Protein AF-A0A606C7I9-F1 (afdb_monomer)

Structure (mmCIF, N/CA/C/O backbone):
data_AF-A0A606C7I9-F1
#
_entry.id   AF-A0A606C7I9-F1
#
loop_
_atom_site.group_PDB
_atom_site.id
_atom_site.type_symbol
_atom_site.label_atom_id
_atom_site.label_alt_id
_atom_site.label_comp_id
_atom_site.label_asym_id
_atom_site.label_entity_id
_atom_site.label_seq_id
_atom_site.pdbx_PDB_ins_code
_atom_site.Cartn_x
_atom_site.Cartn_y
_atom_site.Cartn_z
_atom_site.occupancy
_atom_site.B_iso_or_equiv
_atom_site.auth_seq_id
_atom_site.auth_comp_id
_atom_site.auth_asym_id
_atom_site.auth_atom_id
_atom_site.pdbx_PDB_model_num
ATOM 1 N N . MET A 1 1 ? 1.735 39.312 -15.028 1.00 36.38 1 MET A N 1
ATOM 2 C CA . MET A 1 1 ? 2.083 37.904 -15.332 1.00 36.38 1 MET A CA 1
ATOM 3 C C . MET A 1 1 ? 2.274 37.156 -14.01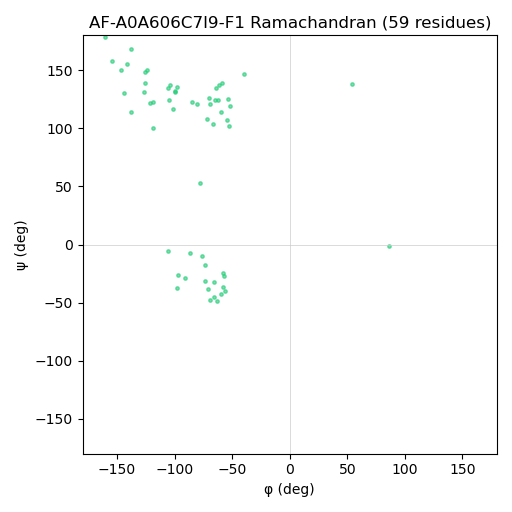5 1.00 36.38 1 MET A C 1
ATOM 5 O O . MET A 1 1 ? 3.142 37.544 -13.243 1.00 36.38 1 MET A O 1
ATOM 9 N N . ARG A 1 2 ? 1.422 36.171 -13.691 1.00 38.00 2 ARG A N 1
ATOM 10 C CA . ARG A 1 2 ? 1.512 35.391 -12.440 1.00 38.00 2 ARG A CA 1
ATOM 11 C C . ARG A 1 2 ? 2.510 34.244 -12.643 1.00 38.00 2 ARG A C 1
ATOM 13 O O . ARG A 1 2 ? 2.348 33.468 -13.578 1.00 38.00 2 ARG A O 1
ATOM 20 N N . ARG A 1 3 ? 3.550 34.172 -11.807 1.00 40.06 3 ARG A N 1
ATOM 21 C CA . ARG A 1 3 ? 4.542 33.083 -11.816 1.00 40.06 3 ARG A CA 1
ATOM 22 C C . ARG A 1 3 ? 3.848 31.757 -11.459 1.00 40.06 3 ARG A C 1
ATOM 24 O O . ARG A 1 3 ? 3.079 31.760 -10.496 1.00 40.06 3 ARG A O 1
ATOM 31 N N . PRO A 1 4 ? 4.094 30.648 -12.177 1.00 42.53 4 PRO A N 1
ATOM 32 C CA . PRO A 1 4 ? 3.587 29.351 -11.759 1.00 42.53 4 PRO A CA 1
ATOM 33 C C . PRO A 1 4 ? 4.262 28.981 -10.437 1.00 42.53 4 PRO A C 1
ATOM 35 O O . PRO A 1 4 ? 5.488 28.999 -10.316 1.00 42.53 4 PRO A O 1
ATOM 38 N N . VAL A 1 5 ? 3.445 28.713 -9.421 1.00 48.56 5 VAL A N 1
ATOM 39 C CA . VAL A 1 5 ? 3.897 28.177 -8.138 1.00 48.56 5 VAL A CA 1
ATOM 40 C C . VAL A 1 5 ? 4.564 26.840 -8.444 1.00 48.56 5 VAL A C 1
ATOM 42 O O . VAL A 1 5 ? 3.889 25.932 -8.924 1.00 48.56 5 VAL A O 1
ATOM 45 N N . LEU A 1 6 ? 5.881 26.731 -8.220 1.00 41.75 6 LEU A N 1
ATOM 46 C CA . LEU A 1 6 ? 6.574 25.445 -8.263 1.00 41.75 6 LEU A CA 1
ATOM 47 C C . LEU A 1 6 ? 5.838 24.510 -7.300 1.00 41.75 6 LEU A C 1
ATOM 49 O O . LEU A 1 6 ? 5.914 24.677 -6.080 1.00 41.75 6 LEU A O 1
ATOM 53 N N . ALA A 1 7 ? 5.096 23.553 -7.857 1.00 45.78 7 ALA A N 1
ATOM 54 C CA . ALA A 1 7 ? 4.594 22.423 -7.105 1.00 45.78 7 ALA A CA 1
ATOM 55 C C . ALA A 1 7 ? 5.805 21.812 -6.398 1.00 45.78 7 ALA A C 1
ATOM 57 O O . ALA A 1 7 ? 6.783 21.453 -7.051 1.00 45.78 7 ALA A O 1
ATOM 58 N N . ARG A 1 8 ? 5.778 21.782 -5.062 1.00 47.03 8 ARG A N 1
ATOM 59 C CA . ARG A 1 8 ? 6.806 21.122 -4.257 1.00 47.03 8 ARG A CA 1
ATOM 60 C C . ARG A 1 8 ? 6.941 19.688 -4.772 1.00 47.03 8 ARG A C 1
ATOM 62 O O . ARG A 1 8 ? 6.089 18.853 -4.483 1.00 47.03 8 ARG A O 1
ATOM 69 N N . THR A 1 9 ? 7.979 19.411 -5.552 1.00 49.09 9 THR A N 1
ATOM 70 C CA . THR A 1 9 ? 8.334 18.058 -5.971 1.00 49.09 9 THR A CA 1
ATOM 71 C C . THR A 1 9 ? 8.762 17.307 -4.721 1.00 49.09 9 THR A C 1
ATOM 73 O O . THR A 1 9 ? 9.835 17.559 -4.173 1.00 49.09 9 THR A O 1
ATOM 76 N N . VAL A 1 10 ? 7.888 16.435 -4.219 1.00 57.88 10 VAL A N 1
ATOM 77 C CA . VAL A 1 10 ? 8.224 15.497 -3.146 1.00 57.88 10 VAL A CA 1
ATOM 78 C C . VAL A 1 10 ? 9.324 14.575 -3.689 1.00 57.88 10 VAL A C 1
ATOM 80 O O . VAL A 1 10 ? 9.115 13.982 -4.751 1.00 57.88 10 VAL A O 1
ATOM 83 N N . PRO A 1 11 ? 10.490 14.453 -3.028 1.00 52.59 11 PRO A N 1
ATOM 84 C CA . PRO A 1 11 ? 11.544 13.550 -3.480 1.00 52.59 11 PRO A CA 1
ATOM 85 C C . PRO A 1 11 ? 10.990 12.130 -3.667 1.00 52.59 11 PRO A C 1
ATOM 87 O O . PRO A 1 11 ? 10.370 11.586 -2.755 1.00 52.59 11 PRO A O 1
ATOM 90 N N . GLY A 1 12 ? 11.172 11.550 -4.857 1.00 59.59 12 GLY A N 1
ATOM 91 C CA . GLY A 1 12 ? 10.682 10.206 -5.192 1.00 59.59 12 GLY A CA 1
ATOM 92 C C . GLY A 1 12 ? 9.242 10.125 -5.716 1.00 59.59 12 GLY A C 1
ATOM 93 O O . GLY A 1 12 ? 8.797 9.035 -6.074 1.00 59.59 12 GLY A O 1
ATOM 94 N N . ALA A 1 13 ? 8.513 11.242 -5.816 1.00 63.69 13 ALA A N 1
ATOM 95 C CA . ALA A 1 13 ? 7.248 11.261 -6.543 1.00 63.69 13 ALA A CA 1
ATOM 96 C C . ALA A 1 13 ? 7.523 11.101 -8.045 1.00 63.69 13 ALA A C 1
ATOM 98 O O . ALA A 1 13 ? 8.243 11.898 -8.644 1.00 63.69 13 ALA A O 1
ATOM 99 N N . CYS A 1 14 ? 6.965 10.054 -8.643 1.00 68.62 14 CYS A N 1
ATOM 100 C CA . CYS A 1 14 ? 7.060 9.789 -10.071 1.00 68.62 14 CYS A CA 1
ATOM 101 C C . CYS A 1 14 ? 5.661 9.632 -10.659 1.00 68.62 14 CYS A C 1
ATOM 103 O O . CYS A 1 14 ? 4.746 9.152 -9.984 1.00 68.62 14 CYS A O 1
ATOM 105 N N . ASP A 1 15 ? 5.503 10.022 -11.923 1.00 80.25 15 ASP A N 1
ATOM 106 C CA . ASP A 1 15 ? 4.237 9.822 -12.619 1.00 80.25 15 ASP A CA 1
ATOM 107 C C . ASP A 1 15 ? 3.909 8.330 -12.697 1.00 80.25 15 ASP A C 1
ATOM 109 O O . ASP A 1 15 ? 4.772 7.491 -12.986 1.00 80.25 15 ASP A O 1
ATOM 113 N N . GLY A 1 16 ? 2.647 7.994 -12.455 1.00 84.06 16 GLY A N 1
ATOM 114 C CA . GLY A 1 16 ? 2.165 6.623 -12.415 1.00 84.06 16 GLY A CA 1
ATOM 115 C C . GLY A 1 16 ? 0.684 6.532 -12.749 1.00 84.06 16 GLY A C 1
ATOM 116 O O . GLY A 1 16 ? -0.064 7.502 -12.636 1.00 84.06 16 GLY A O 1
ATOM 117 N N . ARG A 1 17 ? 0.257 5.344 -13.179 1.00 86.44 17 ARG A N 1
ATOM 118 C CA . ARG A 1 17 ? -1.160 5.008 -13.344 1.00 86.44 17 ARG A CA 1
ATOM 119 C C . ARG A 1 17 ? -1.647 4.235 -12.128 1.00 86.44 17 ARG A C 1
ATOM 121 O O . ARG A 1 17 ? -0.982 3.295 -11.689 1.00 86.44 17 ARG A O 1
ATOM 128 N N . TYR A 1 18 ? -2.821 4.615 -11.641 1.00 88.94 18 TYR A N 1
ATOM 129 C CA . TYR A 1 18 ? -3.509 3.9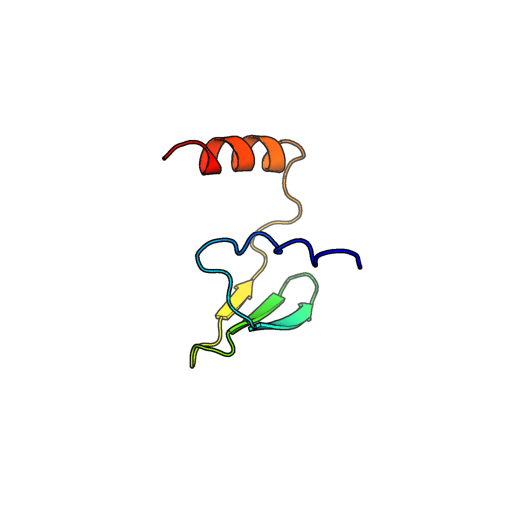68 -10.531 1.00 88.94 18 TYR A CA 1
ATOM 130 C C . TYR A 1 18 ? -4.691 3.160 -11.066 1.00 88.94 18 TYR A C 1
ATOM 132 O O . TYR A 1 18 ? -5.448 3.648 -11.905 1.00 88.94 18 TYR A O 1
ATOM 140 N N . PHE A 1 19 ? -4.845 1.933 -10.578 1.00 90.31 19 PHE A N 1
ATOM 141 C CA . PHE A 1 19 ? -5.946 1.039 -10.920 1.00 90.31 19 PHE A CA 1
ATOM 142 C C . PHE A 1 19 ? -6.688 0.668 -9.642 1.00 90.31 19 PHE A C 1
ATOM 144 O O . PHE A 1 19 ? -6.089 0.115 -8.720 1.00 90.31 19 PHE A O 1
ATOM 151 N N . LEU A 1 20 ? -7.985 0.963 -9.586 1.00 91.19 20 LEU A N 1
ATOM 152 C CA . LEU A 1 20 ? -8.858 0.536 -8.499 1.00 91.19 20 LEU A CA 1
ATOM 153 C C . LEU A 1 20 ? -9.672 -0.663 -8.986 1.00 91.19 20 LEU A C 1
ATOM 155 O O . LEU A 1 20 ? -10.437 -0.533 -9.937 1.00 91.19 20 LEU A O 1
ATOM 159 N N . PHE A 1 21 ? -9.485 -1.827 -8.364 1.00 88.06 21 PHE A N 1
ATOM 160 C CA . PHE A 1 21 ? -10.201 -3.047 -8.749 1.00 88.06 21 PHE A CA 1
ATOM 161 C C . PHE A 1 21 ? -11.418 -3.303 -7.857 1.00 88.06 21 PHE A C 1
ATOM 163 O O . PHE A 1 21 ? -12.443 -3.776 -8.331 1.00 88.06 21 PHE A O 1
ATOM 170 N N . SER A 1 22 ? -11.301 -3.015 -6.559 1.00 90.19 22 SER A N 1
ATOM 171 C CA . SER A 1 22 ? -12.373 -3.140 -5.560 1.00 90.19 22 SER A CA 1
ATOM 172 C C . SER A 1 22 ? -12.036 -2.291 -4.329 1.00 90.19 22 SER A C 1
ATOM 174 O O . SER A 1 22 ? -10.947 -1.716 -4.271 1.00 90.19 22 SER A O 1
ATOM 176 N N . SER A 1 23 ? -12.910 -2.259 -3.316 1.00 84.69 23 SER A N 1
ATOM 177 C CA . SER A 1 23 ? -12.603 -1.612 -2.027 1.00 84.69 23 SER A CA 1
ATOM 178 C C . SER A 1 23 ? -11.364 -2.199 -1.335 1.00 84.69 23 SER A C 1
ATOM 180 O O . SER A 1 23 ? -10.699 -1.507 -0.569 1.00 84.69 23 SER A O 1
ATOM 182 N N . GLU A 1 24 ? -11.021 -3.454 -1.643 1.00 88.69 24 GLU A N 1
ATOM 183 C CA . GLU A 1 24 ? -9.952 -4.204 -0.978 1.00 88.69 24 GLU A CA 1
ATOM 184 C C . GLU A 1 24 ? -8.684 -4.363 -1.832 1.00 88.69 24 GLU A C 1
ATOM 186 O O . GLU A 1 24 ? -7.688 -4.925 -1.369 1.00 88.69 24 GLU A O 1
ATOM 191 N N . ARG A 1 25 ? -8.700 -3.932 -3.103 1.00 90.06 25 ARG A N 1
ATOM 192 C CA . ARG A 1 25 ? -7.597 -4.177 -4.049 1.00 90.06 25 ARG A CA 1
ATOM 193 C C . ARG A 1 25 ? -7.371 -3.013 -5.003 1.00 90.06 25 ARG A C 1
ATOM 195 O O . ARG A 1 25 ? -8.285 -2.592 -5.715 1.00 90.06 25 ARG A O 1
ATOM 202 N N . ALA A 1 26 ? -6.115 -2.595 -5.098 1.00 92.62 26 ALA A N 1
ATOM 203 C CA . ALA A 1 26 ? -5.643 -1.598 -6.049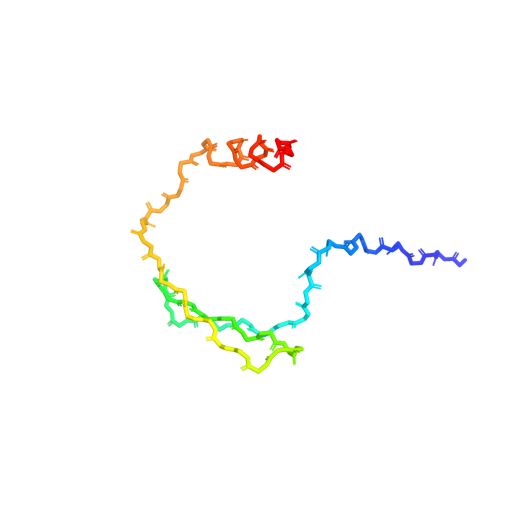 1.00 92.62 26 ALA A CA 1
ATOM 204 C C . ALA A 1 26 ? -4.300 -2.017 -6.663 1.00 92.62 26 ALA A C 1
ATOM 206 O O . ALA A 1 26 ? -3.643 -2.944 -6.190 1.00 92.62 26 ALA A O 1
ATOM 207 N N . ALA A 1 27 ? -3.872 -1.322 -7.712 1.00 91.81 27 ALA A N 1
ATOM 208 C CA . ALA A 1 27 ? -2.519 -1.432 -8.234 1.00 91.81 27 ALA A CA 1
ATOM 209 C C . ALA A 1 27 ? -1.961 -0.083 -8.684 1.00 91.81 27 ALA A C 1
ATOM 211 O O . ALA A 1 27 ? -2.700 0.831 -9.057 1.00 91.81 27 ALA A O 1
ATOM 212 N N . VAL A 1 28 ? -0.634 0.012 -8.679 1.00 92.06 28 VAL A N 1
ATOM 213 C CA . VAL A 1 28 ? 0.114 1.171 -9.163 1.00 92.06 28 VAL A CA 1
ATOM 214 C C . VAL A 1 28 ? 1.146 0.713 -10.179 1.00 92.06 28 VAL A C 1
ATOM 216 O O . VAL A 1 28 ? 1.929 -0.207 -9.934 1.00 92.06 28 VAL A O 1
ATOM 219 N N . ARG A 1 29 ? 1.167 1.398 -11.321 1.00 89.44 29 ARG A N 1
ATOM 220 C CA . ARG A 1 29 ? 2.188 1.240 -12.353 1.00 89.44 29 ARG A CA 1
ATOM 221 C C . ARG A 1 29 ? 2.922 2.567 -12.542 1.00 89.44 29 ARG A C 1
ATOM 223 O O . ARG A 1 29 ? 2.385 3.443 -13.226 1.00 89.44 29 ARG A O 1
ATOM 230 N N . PRO A 1 30 ? 4.125 2.737 -11.973 1.00 89.19 30 PRO A N 1
ATOM 231 C CA . PRO A 1 30 ? 4.963 3.889 -12.282 1.00 89.19 30 PRO A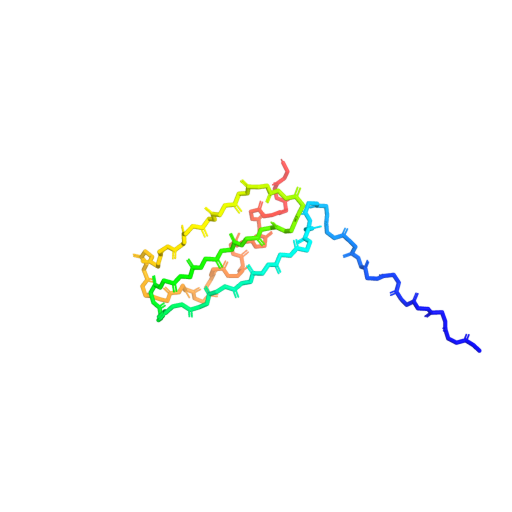 CA 1
ATOM 232 C C . PRO A 1 30 ? 5.268 3.928 -13.785 1.00 89.19 30 PRO A C 1
ATOM 234 O O . PRO A 1 30 ? 5.525 2.891 -14.391 1.00 89.19 30 PRO A O 1
ATOM 237 N N . LEU A 1 31 ? 5.239 5.106 -14.406 1.00 85.69 31 LEU A N 1
ATOM 238 C CA . LEU A 1 31 ? 5.550 5.253 -15.835 1.00 85.69 31 LEU A CA 1
ATOM 239 C C . LEU A 1 31 ? 7.049 5.105 -16.111 1.00 85.69 31 LEU A C 1
ATOM 241 O O . LEU A 1 31 ? 7.442 4.602 -17.159 1.00 85.69 31 LEU A O 1
ATOM 245 N N . HIS A 1 32 ? 7.868 5.505 -15.143 1.00 83.38 32 HIS A N 1
ATOM 246 C CA . HIS A 1 32 ? 9.325 5.530 -15.247 1.00 83.38 32 HIS A CA 1
ATOM 247 C C . HIS A 1 32 ? 9.988 4.197 -14.862 1.00 83.38 32 HIS A C 1
ATOM 249 O O . HIS A 1 32 ? 11.191 4.038 -15.042 1.00 83.38 32 HIS A O 1
ATOM 255 N N . ALA A 1 33 ? 9.220 3.228 -14.350 1.00 78.25 33 ALA A N 1
ATOM 256 C CA . ALA A 1 33 ? 9.720 1.910 -13.976 1.00 78.25 33 ALA A CA 1
ATOM 257 C C . ALA A 1 33 ? 8.909 0.814 -14.675 1.00 78.25 33 ALA A C 1
ATOM 259 O O . ALA A 1 33 ? 7.682 0.869 -14.735 1.00 78.25 33 ALA A O 1
ATOM 260 N N . LYS A 1 34 ? 9.574 -0.243 -15.156 1.00 85.50 34 LYS A N 1
ATOM 261 C CA . LYS A 1 34 ? 8.904 -1.450 -15.673 1.00 85.50 34 LYS A CA 1
ATOM 262 C C . LYS A 1 34 ? 8.430 -2.339 -14.512 1.00 85.50 34 LYS A C 1
ATOM 264 O O . LYS A 1 34 ? 8.765 -3.515 -14.441 1.00 85.50 34 LYS A O 1
ATOM 269 N N . ALA A 1 35 ? 7.682 -1.748 -13.586 1.00 85.62 35 ALA A N 1
ATOM 270 C CA . ALA A 1 35 ? 7.181 -2.382 -12.376 1.00 85.62 35 ALA A CA 1
ATOM 271 C C . ALA A 1 35 ? 5.656 -2.263 -12.297 1.00 85.62 35 ALA A C 1
ATOM 273 O O . ALA A 1 35 ? 5.062 -1.309 -12.805 1.00 85.62 35 ALA A O 1
ATOM 274 N N . PHE A 1 36 ? 5.026 -3.241 -11.652 1.00 90.06 36 PHE A N 1
ATOM 275 C CA . PHE A 1 36 ? 3.591 -3.261 -11.398 1.00 90.06 36 PHE A CA 1
ATOM 276 C C . PHE A 1 36 ? 3.357 -3.748 -9.972 1.00 90.06 36 PHE A C 1
ATOM 278 O O . PHE A 1 36 ? 3.677 -4.890 -9.648 1.00 90.06 36 PHE A O 1
ATOM 285 N N . PHE A 1 37 ? 2.833 -2.874 -9.117 1.00 89.19 37 PHE A N 1
ATOM 286 C CA . PHE A 1 37 ? 2.623 -3.164 -7.703 1.00 89.19 37 PHE A CA 1
ATOM 287 C C . PHE A 1 37 ? 1.145 -3.403 -7.440 1.00 89.19 37 PHE A C 1
ATOM 289 O O . PHE A 1 37 ? 0.324 -2.539 -7.739 1.00 89.19 37 PHE A O 1
ATOM 296 N N . VAL A 1 38 ? 0.816 -4.555 -6.858 1.00 91.19 38 VAL A N 1
ATOM 297 C CA . VAL A 1 38 ? -0.539 -4.878 -6.400 1.00 91.19 38 VAL A CA 1
ATOM 298 C C . VAL A 1 38 ? -0.613 -4.633 -4.900 1.00 91.19 38 VAL A C 1
ATOM 300 O O . VAL A 1 38 ? 0.258 -5.065 -4.149 1.00 91.19 38 VAL A O 1
ATOM 303 N N . ILE A 1 39 ? -1.647 -3.917 -4.471 1.00 90.31 39 ILE A N 1
ATOM 304 C CA . ILE A 1 39 ? -1.862 -3.505 -3.088 1.00 90.31 39 ILE A CA 1
ATOM 305 C C . ILE A 1 39 ? -3.176 -4.123 -2.616 1.00 90.31 39 ILE A C 1
ATOM 307 O O . ILE A 1 39 ? -4.234 -3.894 -3.209 1.00 90.31 39 ILE A O 1
ATOM 311 N N . HIS A 1 40 ? -3.099 -4.894 -1.535 1.00 89.44 40 HIS A N 1
ATOM 312 C CA . HIS A 1 40 ? -4.249 -5.476 -0.852 1.00 89.44 40 HIS A CA 1
ATOM 313 C C . HIS A 1 40 ? -4.530 -4.702 0.436 1.00 89.44 40 HIS A C 1
ATOM 315 O O . HIS A 1 40 ? -3.602 -4.364 1.175 1.00 89.44 40 HIS A O 1
ATOM 321 N N . ARG A 1 41 ? -5.803 -4.422 0.714 1.00 81.81 41 ARG A N 1
ATOM 322 C CA . ARG A 1 41 ? -6.226 -3.856 1.995 1.00 81.81 41 ARG A CA 1
ATOM 323 C C . ARG A 1 41 ? -6.069 -4.927 3.075 1.00 81.81 41 ARG A C 1
ATOM 325 O O . ARG A 1 41 ? -6.541 -6.046 2.916 1.00 81.81 41 ARG A O 1
ATOM 332 N N . VAL A 1 42 ? -5.349 -4.585 4.142 1.00 80.25 42 VAL A N 1
ATOM 333 C CA . VAL A 1 42 ? -5.041 -5.508 5.250 1.00 80.25 42 VAL A CA 1
ATOM 334 C C . VAL A 1 42 ? -6.010 -5.318 6.424 1.00 80.25 42 VAL A C 1
ATOM 336 O O . VAL A 1 42 ? -6.253 -6.266 7.160 1.00 80.25 42 VAL A O 1
ATOM 339 N N . THR A 1 43 ? -6.602 -4.127 6.590 1.00 70.75 43 THR A N 1
ATOM 340 C CA . THR A 1 43 ? -7.576 -3.836 7.658 1.00 70.75 43 THR A CA 1
ATOM 341 C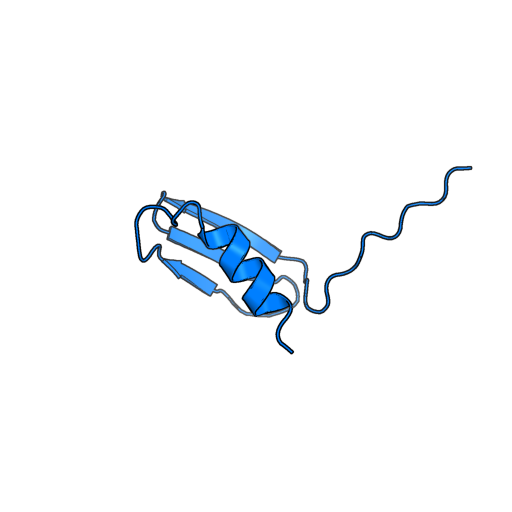 C . THR A 1 43 ? -8.644 -2.833 7.204 1.00 70.75 43 THR A C 1
ATOM 343 O O . THR A 1 43 ? -8.387 -1.968 6.354 1.00 70.75 43 THR A O 1
ATOM 346 N N . ALA A 1 44 ? -9.845 -2.943 7.781 1.00 65.06 44 ALA A N 1
ATOM 347 C CA . ALA A 1 44 ? -10.912 -1.965 7.614 1.00 65.06 44 ALA A CA 1
ATOM 348 C C . ALA A 1 44 ? -10.668 -0.775 8.549 1.00 65.06 44 ALA A C 1
ATOM 350 O O . ALA A 1 44 ? -10.561 -0.958 9.753 1.00 65.06 44 ALA A O 1
ATOM 351 N N . ASP A 1 45 ? -10.558 0.398 7.930 1.00 64.69 45 ASP A N 1
ATOM 352 C CA . ASP A 1 45 ? -10.376 1.739 8.490 1.00 64.69 45 ASP A CA 1
ATOM 353 C C . A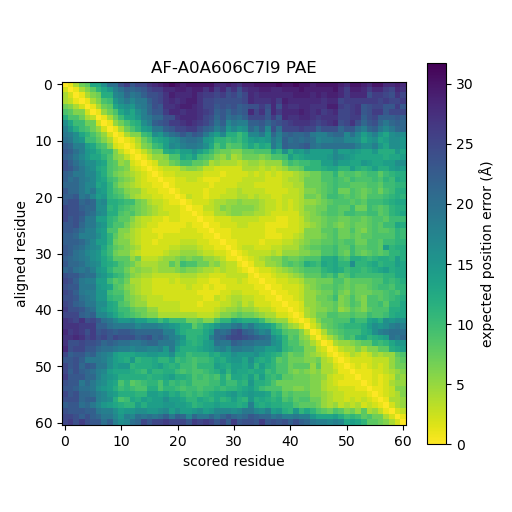SP A 1 45 ? -9.198 1.950 9.448 1.00 64.69 45 ASP A C 1
ATOM 355 O O . ASP A 1 45 ? -8.821 1.121 10.271 1.00 64.69 45 ASP A O 1
ATOM 359 N N . LYS A 1 46 ? -8.528 3.089 9.266 1.00 64.88 46 LYS A N 1
ATOM 360 C CA . LYS A 1 46 ? -7.417 3.487 10.121 1.00 64.88 46 LYS A CA 1
ATOM 361 C C . LYS A 1 46 ? -7.930 4.483 11.139 1.00 64.88 46 LYS A C 1
ATOM 363 O O . LYS A 1 46 ? -8.631 5.424 10.777 1.00 64.88 46 LYS A O 1
ATOM 368 N N . ASP A 1 47 ? -7.557 4.225 12.384 1.00 66.81 47 ASP A N 1
ATOM 369 C CA . ASP A 1 47 ? -7.831 5.036 13.562 1.00 66.81 47 ASP A CA 1
ATOM 370 C C . ASP A 1 47 ? -7.705 6.542 13.300 1.00 66.81 47 ASP A C 1
ATOM 372 O O . ASP A 1 47 ? -6.831 6.979 12.548 1.00 66.81 47 ASP A O 1
ATOM 376 N N . LEU A 1 48 ? -8.519 7.359 13.972 1.00 68.31 48 LEU A N 1
ATOM 377 C CA . LEU A 1 48 ? -8.480 8.827 13.839 1.00 68.31 48 LEU A CA 1
ATOM 378 C C . LEU A 1 48 ? -7.089 9.411 14.174 1.00 68.31 48 LEU A C 1
ATOM 380 O O . LEU A 1 48 ? -6.684 10.425 13.606 1.00 68.31 48 LEU A O 1
ATOM 384 N N . LEU A 1 49 ? -6.324 8.716 15.023 1.00 75.81 49 LEU A N 1
ATOM 385 C CA . LEU A 1 49 ? -4.948 9.046 15.417 1.00 75.81 49 LEU A CA 1
ATOM 386 C C . LEU A 1 49 ? -3.890 8.709 14.347 1.00 75.81 49 LEU A C 1
ATOM 388 O O . LEU A 1 49 ? -2.738 9.130 14.450 1.00 75.81 49 LEU A O 1
ATOM 392 N N . TRP A 1 50 ? -4.257 7.983 13.285 1.00 74.75 50 TRP A N 1
ATOM 393 C CA . TRP A 1 50 ? -3.340 7.549 12.225 1.00 74.75 50 TRP A CA 1
ATOM 394 C C . TRP A 1 50 ? -2.621 8.718 11.540 1.00 74.75 50 TRP A C 1
ATOM 396 O O . TRP A 1 50 ? -1.449 8.612 11.173 1.00 74.75 50 TRP A O 1
ATOM 406 N N . ASN A 1 51 ? -3.309 9.846 11.355 1.00 73.81 51 ASN A N 1
ATOM 407 C CA . ASN A 1 51 ? -2.727 11.023 10.709 1.00 73.81 51 ASN A CA 1
ATOM 408 C C . ASN A 1 51 ? -1.678 11.712 11.590 1.00 73.81 51 ASN A C 1
ATOM 410 O O . ASN A 1 51 ? -0.651 12.153 11.071 1.00 73.81 51 ASN A O 1
ATOM 414 N N . GLU A 1 52 ? -1.915 11.767 12.900 1.00 78.31 52 GLU A N 1
ATOM 415 C CA . GLU A 1 52 ? -0.997 12.359 13.874 1.00 78.31 52 GLU A CA 1
ATOM 416 C C . GLU A 1 52 ? 0.259 11.495 14.021 1.00 78.31 52 GLU A C 1
ATOM 418 O O . GLU A 1 52 ? 1.370 11.980 13.804 1.00 78.31 52 GLU A O 1
ATOM 423 N N . MET A 1 53 ? 0.083 10.180 14.180 1.00 79.44 53 MET A N 1
ATOM 424 C CA . MET A 1 53 ? 1.193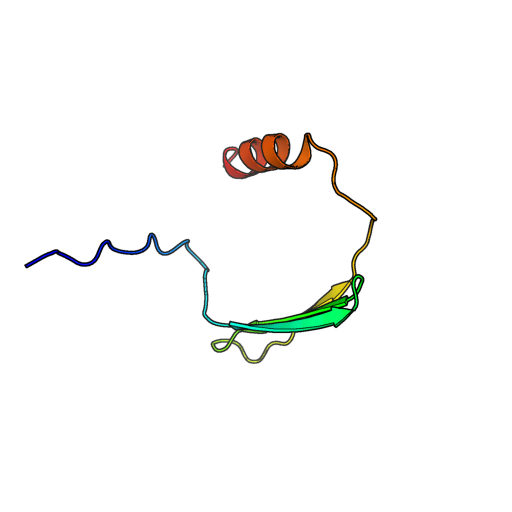 9.225 14.236 1.00 79.44 53 MET A CA 1
ATOM 425 C C . MET A 1 53 ? 2.051 9.239 12.957 1.00 79.44 53 MET A C 1
ATOM 427 O O . MET A 1 53 ? 3.278 9.260 13.025 1.00 79.44 53 MET A O 1
ATOM 431 N N . ASN A 1 54 ? 1.445 9.292 11.764 1.00 77.19 54 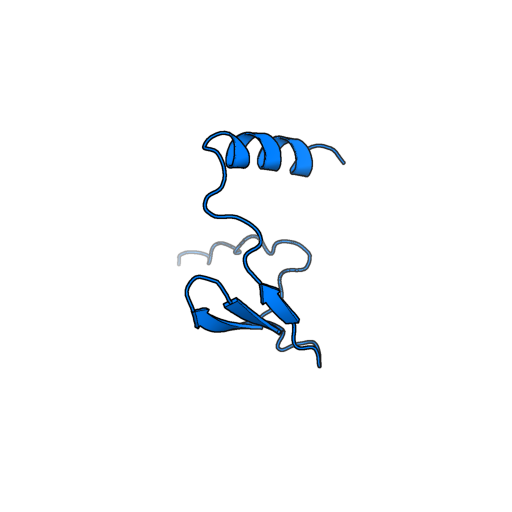ASN A N 1
ATOM 432 C CA . ASN A 1 54 ? 2.220 9.394 10.518 1.00 77.19 54 ASN A CA 1
ATOM 433 C C . ASN A 1 54 ? 2.986 10.703 10.384 1.00 77.19 54 ASN A C 1
ATOM 435 O O . ASN A 1 54 ? 4.023 10.737 9.716 1.00 77.19 54 ASN A O 1
ATOM 439 N N . ARG A 1 55 ? 2.449 11.794 10.935 1.00 75.81 55 ARG A N 1
ATOM 440 C CA . ARG A 1 55 ? 3.143 13.076 10.930 1.00 75.81 55 ARG A CA 1
ATOM 441 C C . ARG A 1 55 ? 4.403 12.971 11.778 1.00 75.81 55 ARG A C 1
ATOM 443 O O . ARG A 1 55 ? 5.460 13.374 11.301 1.00 75.81 55 ARG A O 1
ATOM 450 N N . GLU A 1 56 ? 4.315 12.377 12.963 1.00 79.25 56 GLU A N 1
ATOM 451 C CA . GLU A 1 56 ? 5.478 12.157 13.826 1.00 79.25 56 GLU A CA 1
ATOM 452 C C . GLU A 1 56 ? 6.513 11.231 13.177 1.00 79.25 56 GLU A C 1
ATOM 454 O O . GLU A 1 56 ? 7.668 11.630 13.047 1.00 79.25 56 GLU A O 1
ATOM 459 N N . ILE A 1 57 ? 6.101 10.074 12.640 1.00 76.94 57 ILE A N 1
ATOM 460 C CA . ILE A 1 57 ? 7.007 9.122 11.962 1.00 76.94 57 ILE A CA 1
ATOM 461 C C . ILE A 1 57 ? 7.767 9.783 10.806 1.00 76.94 57 ILE A C 1
ATOM 463 O O . ILE A 1 57 ? 8.951 9.533 10.620 1.00 76.94 57 ILE A O 1
ATOM 467 N N . LYS A 1 58 ? 7.111 10.649 10.025 1.00 69.50 58 LYS A N 1
ATOM 468 C CA . LYS A 1 58 ? 7.767 11.364 8.916 1.00 69.50 58 LYS A CA 1
ATOM 469 C C . LYS A 1 58 ? 8.708 12.480 9.374 1.00 69.50 58 LYS A C 1
ATOM 471 O O . LYS A 1 58 ? 9.492 12.968 8.563 1.00 69.50 58 LYS A O 1
ATOM 476 N N . THR A 1 59 ? 8.587 12.928 10.623 1.00 65.75 59 THR A N 1
ATOM 477 C CA . THR A 1 59 ? 9.414 13.999 11.199 1.00 65.75 59 THR A CA 1
ATOM 478 C C . THR A 1 59 ? 10.664 13.435 11.875 1.00 65.75 59 THR A C 1
ATOM 480 O O . THR A 1 59 ? 11.696 14.106 11.892 1.00 65.75 59 THR A O 1
ATOM 483 N N . VAL A 1 60 ? 10.595 12.199 12.378 1.00 58.56 60 VAL A N 1
ATOM 484 C CA . VAL A 1 60 ? 11.756 11.452 12.873 1.00 58.56 60 VAL A CA 1
ATOM 485 C C . VAL A 1 60 ? 12.608 11.030 11.669 1.00 58.56 60 VAL A C 1
ATOM 487 O O . VAL A 1 60 ? 12.197 10.197 10.864 1.00 58.56 60 VAL A O 1
ATOM 490 N N . LYS A 1 61 ? 13.763 11.680 11.512 1.00 49.56 61 LYS A N 1
ATOM 491 C CA . LYS A 1 61 ? 14.805 11.326 10.540 1.00 49.56 61 LYS A CA 1
ATOM 492 C C . LYS A 1 61 ? 15.751 10.285 11.112 1.00 49.56 61 LYS A C 1
ATOM 494 O O . LYS A 1 61 ? 16.087 10.424 12.307 1.00 49.56 61 LYS A O 1
#

Secondary structure (DSSP, 8-state):
-PPP------TT---EEEEEEETTEEEEEESSSS--EEEE--SS---TTHHHHHHHHHH--

Mean predicted aligned error: 11.67 Å

Foldseek 3Di:
DDDPDPDPPDVPDADWDKADDDPFKIWIGGPVDPDIGIGGHPDDDDDPCVVVVVVVVVVPD

Organism: Salmonella senftenberg (NCBI:txid28150)

Solvent-accessible surface area (backbone atoms only — not comparable to full-atom values): 4147 Å² total; per-residue (Å²): 137,84,78,80,77,78,73,81,77,56,89,88,74,69,66,59,50,79,45,80,79,52,100,53,32,36,34,42,32,44,72,90,44,103,52,78,46,78,46,70,64,88,73,86,79,77,59,88,60,50,65,59,54,52,52,51,58,72,66,63,127

Sequence (61 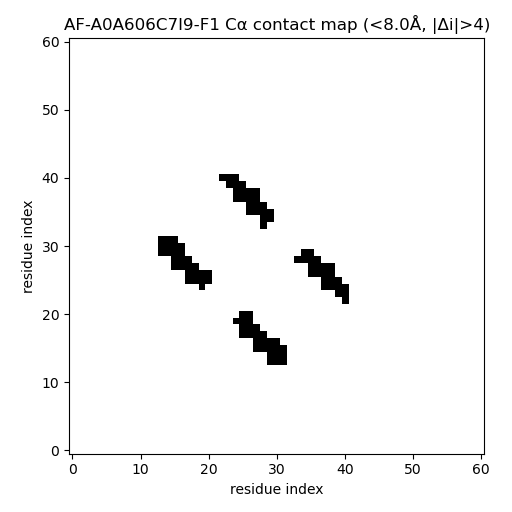aa):
MRRPVLARTVPGACDGRYFLFSSERAAVRPLHAKAFFVIHRVTADKDLLWNEMNREIKTVK

Radius of gyration: 16.2 Å; Cα contacts (8 Å, |Δi|>4): 51; chains: 1; bounding box: 27×43×31 Å

pLDDT: mean 73.37, std 16.49, range [36.38, 92.62]

Nearest PDB structures (foldseek):
  6g26-assembly1_F  TM=5.040E-01  e=5.178E+00  Burkholderia pseudomallei K96243
  5w3d-assembly1_B  TM=3.714E-01  e=9.098E+00  Drosophila melanogaster
  5uf8-assembly3_C  TM=3.807E-01  e=8.027E+00  Candida albicans SC5314
  8eec-assembly1_A  TM=3.159E-01  e=9.098E+00  Homo sapiens